Protein AF-A0A4Q3FZE5-F1 (afdb_monomer)

Foldseek 3Di:
DWDFDDDPCWTATPNDTHNDLQVVCQVPDADPVRHGDRDPSQAVDWDDDPPGPDTHRSVQVVCVVVVNHDD

Mean predicted aligned error: 4.02 Å

Sequence (71 aa):
MYEGKFLDGSLVVDGVKYSTLSSAASALAKTRDGSTTSLNGWNYWAVQLPGTDRWDSMEHLRKRAKGQAPL

Secondary structure (DSSP, 8-state):
---EEEETTEEEETTEEESSHHHHHHHH---TTS------GGGT-EEEPTT---EEEHHHHHHHHTT-S--

Structure (mmCIF, N/CA/C/O backbone):
data_AF-A0A4Q3FZE5-F1
#
_entry.id   AF-A0A4Q3FZE5-F1
#
loop_
_atom_site.group_PDB
_atom_site.id
_atom_site.type_symbol
_atom_site.label_atom_id
_atom_site.label_alt_id
_atom_site.label_comp_id
_atom_site.label_asym_id
_atom_site.label_entity_id
_atom_site.label_seq_id
_atom_site.pdbx_PDB_ins_code
_atom_site.Cartn_x
_atom_site.Cartn_y
_atom_site.Cartn_z
_atom_site.occupancy
_atom_site.B_iso_or_equiv
_atom_site.auth_seq_id
_atom_site.auth_comp_id
_atom_site.auth_asym_id
_atom_site.auth_atom_id
_atom_site.pdbx_PDB_model_num
ATOM 1 N N . MET A 1 1 ? -0.318 -7.883 11.462 1.00 75.19 1 MET A N 1
ATOM 2 C CA . MET A 1 1 ? 0.025 -7.464 10.087 1.00 75.19 1 MET A CA 1
ATOM 3 C C . MET A 1 1 ? -1.221 -7.676 9.251 1.00 75.19 1 MET A C 1
ATOM 5 O O . MET A 1 1 ? -1.876 -8.683 9.475 1.00 75.19 1 MET A O 1
ATOM 9 N N . TYR A 1 2 ? -1.585 -6.716 8.401 1.00 90.00 2 TYR A N 1
ATOM 10 C CA . TYR A 1 2 ? -2.749 -6.829 7.519 1.00 90.00 2 TYR A CA 1
ATOM 11 C C . TYR A 1 2 ? -2.264 -6.987 6.087 1.00 90.00 2 TYR A C 1
ATOM 13 O O . TYR A 1 2 ? -1.346 -6.279 5.672 1.00 90.00 2 TYR A O 1
ATOM 21 N N . GLU A 1 3 ? -2.889 -7.894 5.351 1.00 90.69 3 GLU A N 1
ATOM 22 C CA . GLU A 1 3 ? -2.554 -8.177 3.963 1.00 90.69 3 GLU A CA 1
ATOM 23 C C . GLU A 1 3 ? -3.762 -7.895 3.077 1.00 90.69 3 GLU A C 1
ATOM 25 O O . GLU A 1 3 ? -4.917 -8.052 3.471 1.00 90.69 3 GLU A O 1
ATOM 30 N N . GLY A 1 4 ? -3.492 -7.43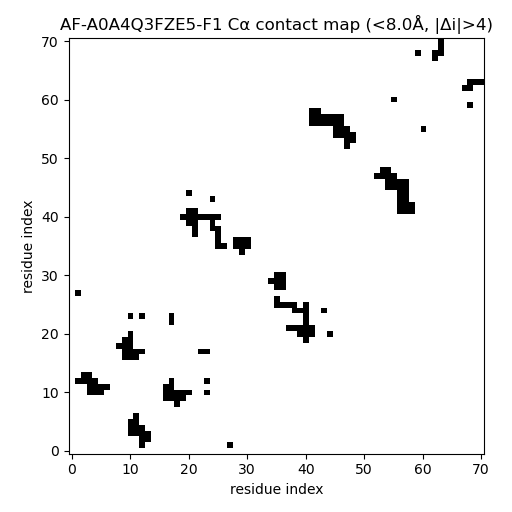8 1.864 1.00 92.69 4 GLY A N 1
ATOM 31 C CA . GLY A 1 4 ? -4.532 -7.067 0.927 1.00 92.69 4 GLY A CA 1
ATOM 32 C C . GLY A 1 4 ? -4.009 -7.029 -0.491 1.00 92.69 4 GLY A C 1
ATOM 33 O O . GLY A 1 4 ? -2.818 -7.192 -0.750 1.00 92.69 4 GLY A O 1
ATOM 34 N N . LYS A 1 5 ? -4.925 -6.797 -1.423 1.00 94.94 5 LYS A N 1
ATOM 35 C CA . LYS A 1 5 ? -4.618 -6.703 -2.849 1.00 94.94 5 LYS A CA 1
ATOM 36 C C . LYS A 1 5 ? -5.279 -5.483 -3.454 1.00 94.94 5 LYS A C 1
ATOM 38 O O . LYS A 1 5 ? -6.370 -5.086 -3.044 1.00 94.94 5 LYS A O 1
ATOM 43 N N . PHE A 1 6 ? -4.621 -4.906 -4.451 1.00 93.50 6 PHE A N 1
ATOM 44 C CA . PHE A 1 6 ? -5.238 -3.877 -5.272 1.00 93.50 6 PHE A CA 1
ATOM 45 C C . PHE A 1 6 ? -6.157 -4.531 -6.299 1.00 93.50 6 PHE A C 1
ATOM 47 O O . PHE A 1 6 ? -5.708 -5.349 -7.097 1.00 93.50 6 PHE A O 1
ATOM 54 N N . LEU A 1 7 ? -7.436 -4.164 -6.270 1.00 94.31 7 LEU A N 1
ATOM 55 C CA . LEU A 1 7 ? -8.452 -4.557 -7.244 1.00 94.31 7 LEU A CA 1
ATOM 56 C C . LEU A 1 7 ? -9.159 -3.296 -7.736 1.00 94.31 7 LEU A C 1
ATOM 58 O O . LEU A 1 7 ? -9.634 -2.501 -6.922 1.00 94.31 7 LEU A O 1
ATOM 62 N N . ASP A 1 8 ? -9.195 -3.095 -9.054 1.00 91.56 8 ASP A N 1
ATOM 63 C CA . ASP A 1 8 ? -9.884 -1.966 -9.699 1.00 91.56 8 ASP A CA 1
ATOM 64 C C . ASP A 1 8 ? -9.538 -0.604 -9.063 1.00 91.56 8 ASP A C 1
ATOM 66 O O . ASP A 1 8 ? -10.406 0.199 -8.714 1.00 91.56 8 ASP A O 1
ATOM 70 N N . GLY A 1 9 ? -8.242 -0.377 -8.821 1.00 89.94 9 GLY A N 1
ATOM 71 C CA . GLY A 1 9 ? -7.725 0.862 -8.229 1.00 89.94 9 GLY A CA 1
ATOM 72 C C . GLY A 1 9 ? -7.987 1.035 -6.728 1.00 89.94 9 GLY A C 1
ATOM 73 O O . GLY A 1 9 ? -7.702 2.098 -6.187 1.00 89.94 9 GLY A O 1
ATOM 74 N N . SER A 1 10 ? -8.515 0.020 -6.040 1.00 94.44 10 SER A N 1
ATOM 75 C CA . SER A 1 10 ? -8.808 0.068 -4.602 1.00 94.44 10 SER A CA 1
ATOM 76 C C . SER A 1 10 ? -8.028 -0.984 -3.830 1.00 94.44 10 SER A C 1
ATOM 78 O O . SER A 1 10 ? -7.838 -2.098 -4.311 1.00 94.44 10 SER A O 1
ATOM 80 N N . LEU A 1 11 ? -7.619 -0.647 -2.610 1.00 95.50 11 LEU A N 1
ATOM 81 C CA . LEU A 1 11 ? -7.011 -1.610 -1.700 1.00 95.50 11 LEU A CA 1
ATOM 82 C C . LEU A 1 11 ? -8.122 -2.427 -1.033 1.00 95.50 11 LEU A C 1
ATOM 84 O O . LEU A 1 11 ? -9.005 -1.857 -0.394 1.00 95.50 11 LEU A O 1
ATOM 88 N N . VAL A 1 12 ? -8.081 -3.749 -1.179 1.00 96.69 12 VAL A N 1
ATOM 89 C CA . VAL A 1 12 ? -9.027 -4.675 -0.547 1.00 96.69 12 VAL A CA 1
ATOM 90 C C . VAL A 1 12 ? -8.299 -5.477 0.525 1.00 96.69 12 VAL A C 1
ATOM 92 O O . VAL A 1 12 ? -7.373 -6.222 0.203 1.00 96.69 12 VAL A O 1
ATOM 95 N N . VAL A 1 13 ? -8.726 -5.323 1.779 1.00 95.19 13 VAL A N 1
ATOM 96 C CA . VAL A 1 13 ? -8.188 -6.018 2.965 1.00 95.19 13 VAL A CA 1
ATOM 97 C C . VAL A 1 13 ? -9.355 -6.703 3.659 1.00 95.19 13 VAL A C 1
ATOM 99 O O . VAL A 1 13 ? -10.367 -6.050 3.910 1.00 95.19 13 VAL A O 1
ATOM 102 N N . ASP A 1 14 ? -9.250 -8.007 3.914 1.00 92.25 14 ASP A N 1
ATOM 103 C CA . ASP A 1 14 ? -10.303 -8.810 4.560 1.00 92.25 14 ASP A CA 1
ATOM 104 C C . ASP A 1 14 ? -11.700 -8.642 3.922 1.00 92.25 14 ASP A C 1
ATOM 106 O O . ASP A 1 14 ? -12.729 -8.614 4.591 1.00 92.25 14 ASP A O 1
ATOM 110 N N . GLY A 1 15 ? -11.745 -8.474 2.594 1.00 93.25 15 GLY A N 1
ATOM 111 C CA . GLY A 1 15 ? -12.984 -8.254 1.833 1.00 93.25 15 GLY A CA 1
ATOM 112 C C . GLY A 1 15 ? -13.537 -6.824 1.884 1.00 93.25 15 GLY A C 1
ATOM 113 O O . GLY A 1 15 ? -14.478 -6.511 1.155 1.00 93.25 15 GLY A O 1
ATOM 114 N N . VAL A 1 16 ? -12.937 -5.929 2.672 1.00 95.12 16 VAL A N 1
ATOM 115 C CA . VAL A 1 16 ? -13.325 -4.516 2.756 1.00 95.12 16 VAL A CA 1
ATOM 116 C C . VAL A 1 16 ? -12.547 -3.699 1.731 1.00 95.12 16 VAL A C 1
ATOM 118 O O . VAL A 1 16 ? -11.317 -3.734 1.681 1.00 95.12 16 VAL A O 1
ATOM 121 N N . LYS A 1 17 ? -13.278 -2.944 0.908 1.00 96.81 17 LYS A N 1
ATOM 122 C CA . LYS A 1 17 ? -12.718 -2.079 -0.135 1.00 96.81 17 LYS A CA 1
ATOM 123 C C . LYS A 1 17 ? -12.432 -0.683 0.414 1.00 96.81 17 LYS A C 1
ATOM 125 O O . LYS A 1 17 ? -13.332 -0.012 0.913 1.00 96.81 17 LYS A O 1
ATOM 130 N N . TYR A 1 18 ? -11.204 -0.216 0.224 1.00 96.12 18 TYR A N 1
ATOM 131 C CA . TYR A 1 18 ? -10.762 1.127 0.578 1.00 96.12 18 TYR A CA 1
ATOM 132 C C . TYR A 1 18 ? -10.336 1.895 -0.672 1.00 96.12 18 TYR A C 1
ATOM 134 O O . TYR A 1 18 ? -9.477 1.452 -1.436 1.00 96.12 18 TYR A O 1
ATOM 142 N N . SER A 1 19 ? -10.915 3.081 -0.861 1.00 94.44 19 SER A N 1
ATOM 143 C CA . SER A 1 19 ? -10.572 3.981 -1.969 1.00 94.44 19 SER A CA 1
ATOM 144 C C . SER A 1 19 ? -9.254 4.725 -1.745 1.00 94.44 19 SER A C 1
ATOM 146 O O . SER A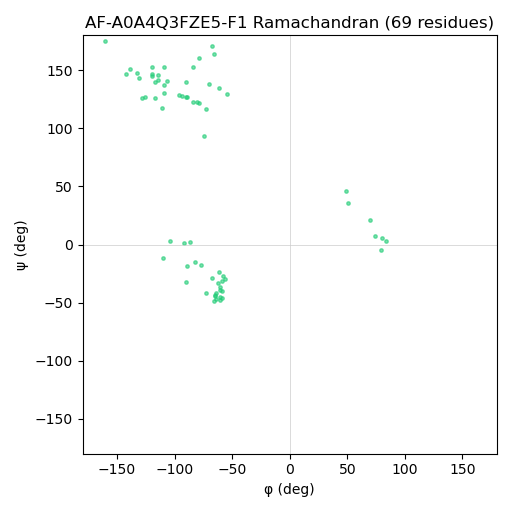 1 19 ? -8.671 5.246 -2.692 1.00 94.44 19 SER A O 1
ATOM 148 N N . THR A 1 20 ? -8.764 4.781 -0.500 1.00 93.56 20 THR A N 1
ATOM 149 C CA . THR A 1 20 ? -7.492 5.427 -0.165 1.00 93.56 20 THR A CA 1
ATOM 150 C C . THR A 1 20 ? -6.683 4.616 0.846 1.00 93.56 20 THR A C 1
ATOM 152 O O . THR A 1 20 ? -7.228 3.947 1.729 1.00 93.56 20 THR A O 1
ATOM 155 N N . LEU A 1 21 ? -5.357 4.744 0.773 1.00 93.81 21 LEU A N 1
ATOM 156 C CA . LEU A 1 21 ? -4.440 4.144 1.746 1.00 93.81 21 LEU A CA 1
ATOM 157 C C . LEU A 1 21 ? -4.673 4.659 3.169 1.00 93.81 21 LEU A C 1
ATOM 159 O O . LEU A 1 21 ? -4.557 3.894 4.124 1.00 93.81 21 LEU A O 1
ATOM 163 N N . SER A 1 22 ? -5.004 5.947 3.311 1.00 94.06 22 SER A N 1
ATOM 164 C CA . SER A 1 22 ? -5.319 6.557 4.605 1.00 94.06 22 SER A CA 1
ATOM 165 C C . SER A 1 22 ? -6.587 5.966 5.207 1.00 94.06 22 SER A C 1
ATOM 167 O O . SER A 1 22 ? -6.564 5.597 6.374 1.00 94.06 22 SER A O 1
ATOM 169 N N . SER A 1 23 ? -7.657 5.788 4.419 1.00 93.06 23 SER A N 1
ATOM 170 C CA . SER A 1 23 ? -8.878 5.141 4.923 1.00 93.06 23 SER A CA 1
ATOM 171 C C . SER A 1 23 ? -8.624 3.710 5.397 1.00 93.06 23 SER A C 1
ATOM 173 O O . SER A 1 23 ? -9.130 3.327 6.446 1.00 93.06 23 SER A O 1
ATOM 175 N N . ALA A 1 24 ? -7.790 2.950 4.679 1.00 93.50 24 ALA A N 1
ATOM 176 C CA . ALA A 1 24 ? -7.422 1.599 5.090 1.00 93.50 24 ALA A CA 1
ATOM 177 C C . ALA A 1 24 ? -6.598 1.615 6.387 1.00 93.50 24 ALA A C 1
ATOM 179 O O . ALA A 1 24 ? -6.924 0.915 7.341 1.00 93.50 24 ALA A O 1
ATOM 180 N N . ALA A 1 25 ? -5.564 2.460 6.459 1.00 92.31 25 ALA A N 1
ATOM 181 C CA . ALA A 1 25 ? -4.711 2.566 7.640 1.00 92.31 25 ALA A CA 1
ATOM 182 C C . 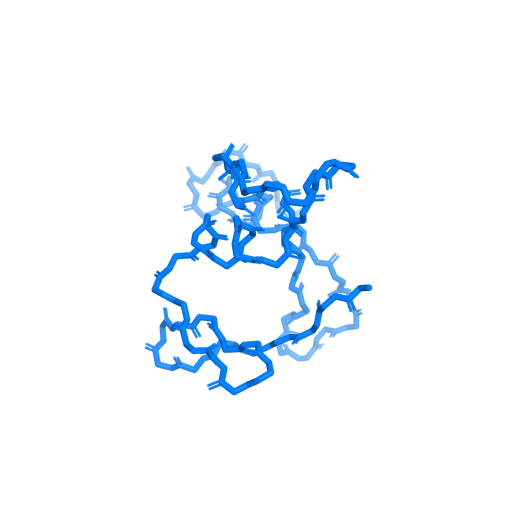ALA A 1 25 ? -5.510 2.988 8.883 1.00 92.31 25 ALA A C 1
ATOM 184 O O . ALA A 1 25 ? -5.402 2.346 9.921 1.00 92.31 25 ALA A O 1
ATOM 185 N N . SER A 1 26 ? -6.352 4.018 8.778 1.00 91.69 26 SER A N 1
ATOM 186 C CA . SER A 1 26 ? -7.174 4.507 9.891 1.00 91.69 26 SER A CA 1
ATOM 187 C C . SER A 1 26 ? -8.258 3.519 10.334 1.00 91.69 26 SER A C 1
ATOM 189 O O . SER A 1 26 ? -8.638 3.523 11.504 1.00 91.69 26 SER A O 1
ATOM 191 N N . ALA A 1 27 ? -8.765 2.674 9.431 1.00 90.00 27 ALA A N 1
ATOM 192 C CA . ALA A 1 27 ? -9.733 1.638 9.785 1.00 90.00 27 ALA A CA 1
ATOM 193 C C . ALA A 1 27 ? -9.081 0.482 10.562 1.00 90.00 27 ALA A C 1
ATOM 195 O O . ALA A 1 27 ? -9.652 -0.004 11.543 1.00 90.00 27 ALA A O 1
ATOM 196 N N . LEU A 1 28 ? -7.884 0.072 10.130 1.00 89.75 28 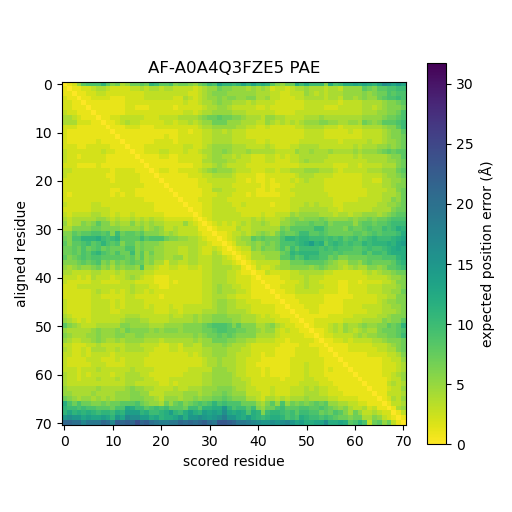LEU A N 1
ATOM 197 C CA . LEU A 1 28 ? -7.192 -1.130 10.602 1.00 89.75 28 LEU A CA 1
ATOM 198 C C . LEU A 1 28 ? -6.275 -0.875 11.805 1.00 89.75 28 LEU A C 1
ATOM 200 O O . LEU A 1 28 ? -6.100 -1.752 12.655 1.00 89.75 28 LEU A O 1
ATOM 204 N N . ALA A 1 29 ? -5.685 0.317 11.892 1.00 87.94 29 ALA A N 1
ATOM 205 C CA . ALA A 1 29 ? -4.882 0.725 13.033 1.00 87.94 29 ALA A CA 1
ATOM 206 C C . ALA A 1 29 ? -5.791 1.279 14.134 1.00 87.94 29 ALA A C 1
ATOM 208 O O . ALA A 1 29 ? -6.532 2.243 13.934 1.00 87.94 29 ALA A O 1
ATOM 209 N N . LYS A 1 30 ? -5.706 0.675 15.319 1.00 84.62 30 LYS A N 1
ATOM 210 C CA . LYS A 1 30 ? -6.354 1.169 16.533 1.00 84.62 30 LYS A CA 1
ATOM 211 C C . LYS A 1 30 ? -5.304 1.753 17.459 1.00 84.62 30 LYS A C 1
ATOM 213 O O . LYS A 1 30 ? -4.203 1.214 17.580 1.00 84.62 30 LYS A O 1
ATOM 218 N N . THR A 1 31 ? -5.640 2.860 18.104 1.00 85.94 31 THR A N 1
ATOM 219 C CA . THR A 1 31 ? -4.849 3.365 19.224 1.00 85.94 31 THR A CA 1
ATOM 220 C C . THR A 1 31 ? -4.965 2.409 20.414 1.00 85.94 31 THR A C 1
ATOM 222 O O . THR A 1 31 ? -5.784 1.487 20.430 1.00 85.94 31 THR A O 1
ATOM 225 N N . ARG A 1 32 ? -4.153 2.635 21.450 1.00 86.25 32 ARG A N 1
ATOM 226 C CA . ARG A 1 32 ? -4.181 1.818 22.672 1.00 86.25 32 ARG A CA 1
ATOM 227 C C . ARG A 1 32 ? -5.553 1.819 23.365 1.00 86.25 32 ARG A C 1
ATOM 229 O O . ARG A 1 32 ? -5.913 0.825 23.980 1.00 86.25 32 ARG A O 1
ATOM 236 N N . ASP A 1 33 ? -6.294 2.917 23.261 1.00 87.94 33 ASP A N 1
ATOM 237 C CA . ASP A 1 33 ? -7.659 3.109 23.770 1.00 87.94 33 ASP A CA 1
ATOM 238 C C . ASP A 1 33 ? -8.755 2.641 22.791 1.00 87.94 33 ASP A C 1
ATOM 240 O O . ASP A 1 33 ? -9.939 2.763 23.088 1.00 87.94 33 ASP A O 1
ATOM 244 N N . GLY A 1 34 ? -8.385 2.080 21.633 1.00 83.81 34 GLY A N 1
ATOM 245 C CA . GLY A 1 34 ? -9.325 1.526 20.654 1.00 83.81 34 GLY A CA 1
ATOM 246 C C . GLY A 1 34 ? -9.934 2.548 19.689 1.00 83.81 34 GLY A C 1
ATOM 247 O O . GLY A 1 34 ? -10.754 2.172 18.846 1.00 83.81 34 GLY A O 1
ATOM 248 N N . SER A 1 35 ? -9.531 3.818 19.763 1.00 85.69 35 SER A N 1
ATOM 249 C CA . SER A 1 35 ? -9.995 4.866 18.856 1.00 85.69 35 SER A CA 1
ATOM 250 C C . SER A 1 35 ? -9.282 4.817 17.497 1.00 85.69 35 SER A C 1
ATOM 252 O O . SER A 1 35 ? -8.240 4.178 17.306 1.00 85.69 35 SER A O 1
ATOM 254 N N . THR A 1 36 ? -9.901 5.445 16.496 1.00 84.56 36 THR A N 1
ATOM 255 C CA . THR A 1 36 ? -9.311 5.634 15.165 1.00 84.56 36 THR A CA 1
ATOM 256 C C . THR A 1 36 ? -8.537 6.940 15.132 1.00 84.56 36 THR A C 1
ATOM 258 O O . THR A 1 36 ? -9.031 7.957 15.616 1.00 84.56 36 THR A O 1
ATOM 261 N N . THR A 1 37 ? -7.374 6.946 14.488 1.00 83.75 37 THR A N 1
ATOM 262 C CA . THR A 1 37 ? -6.596 8.170 14.265 1.00 83.75 37 THR A CA 1
ATOM 263 C C . THR A 1 37 ? -6.405 8.442 12.777 1.00 83.75 37 THR A C 1
ATOM 265 O O . THR A 1 37 ? -6.431 7.524 11.953 1.00 83.75 37 THR A O 1
ATOM 268 N N . SER A 1 38 ? -6.236 9.715 12.421 1.00 84.38 38 SER A N 1
ATOM 269 C CA . SER A 1 38 ? -5.928 10.117 11.050 1.00 84.38 38 SER A CA 1
ATOM 270 C C . SER A 1 38 ? -4.483 9.749 10.732 1.00 84.38 38 SER A C 1
ATOM 272 O O . SER A 1 38 ? -3.553 10.259 11.358 1.00 84.38 38 SER A O 1
ATOM 274 N N . LEU A 1 39 ? -4.291 8.846 9.769 1.00 88.94 39 LEU A N 1
ATOM 275 C CA . LEU A 1 39 ? -2.972 8.360 9.379 1.00 88.94 39 LEU A CA 1
ATOM 276 C C . LEU A 1 39 ? -2.624 8.778 7.954 1.00 88.94 39 LEU A C 1
ATOM 278 O O . LEU A 1 39 ? -3.441 8.718 7.029 1.00 88.94 39 LEU A O 1
ATOM 282 N N . ASN A 1 40 ? -1.355 9.129 7.750 1.00 91.19 40 ASN A N 1
ATOM 283 C CA . ASN A 1 40 ? -0.788 9.222 6.413 1.00 91.19 40 ASN A CA 1
ATOM 284 C C . ASN A 1 40 ? -0.547 7.805 5.876 1.00 91.19 40 ASN A C 1
ATOM 286 O O . ASN A 1 40 ? 0.506 7.218 6.117 1.00 91.19 40 ASN A O 1
ATOM 290 N N . GLY A 1 41 ? -1.522 7.257 5.145 1.00 90.56 41 GLY A N 1
ATOM 291 C CA . GLY A 1 41 ? -1.504 5.863 4.705 1.00 90.56 41 GLY A CA 1
ATOM 292 C C . GLY A 1 41 ? -0.279 5.487 3.871 1.00 90.56 41 GLY A C 1
ATOM 293 O O . GLY A 1 41 ? 0.163 4.348 3.936 1.00 90.56 41 GLY A O 1
ATOM 294 N N . TRP A 1 42 ? 0.336 6.432 3.156 1.00 93.81 42 TRP A N 1
ATOM 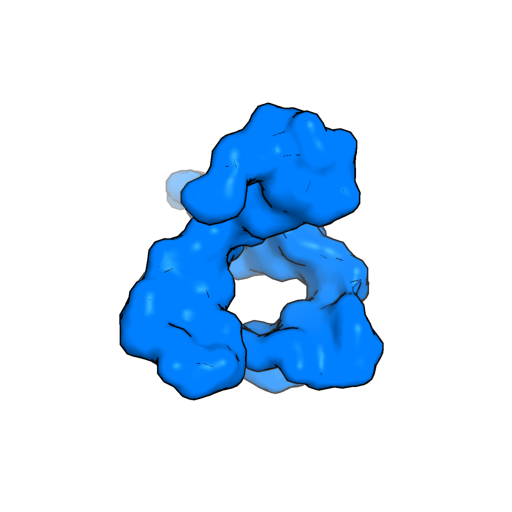295 C CA . TRP A 1 42 ? 1.550 6.175 2.368 1.00 93.81 42 TRP A CA 1
ATOM 296 C C . TRP A 1 42 ? 2.702 5.590 3.193 1.00 93.81 42 TRP A C 1
ATOM 298 O O . TRP A 1 42 ? 3.489 4.816 2.658 1.00 93.81 42 TRP A O 1
ATOM 308 N N . ASN A 1 43 ? 2.765 5.916 4.485 1.00 93.38 43 ASN A N 1
ATOM 309 C CA . ASN A 1 43 ? 3.841 5.493 5.378 1.00 93.38 43 ASN A CA 1
ATOM 310 C C . ASN A 1 43 ? 3.647 4.072 5.933 1.00 93.38 43 ASN A C 1
ATOM 312 O O . ASN A 1 43 ? 4.581 3.509 6.493 1.00 93.38 43 ASN A O 1
ATOM 316 N N . TYR A 1 44 ? 2.440 3.508 5.824 1.00 91.69 44 TYR A N 1
ATOM 317 C CA . TYR A 1 44 ? 2.061 2.272 6.524 1.00 91.69 44 TYR A CA 1
ATOM 318 C C . TYR A 1 44 ? 1.891 1.066 5.604 1.00 91.69 44 TYR A C 1
ATOM 320 O O . TYR A 1 44 ? 1.785 -0.056 6.091 1.00 91.69 44 TYR A O 1
ATOM 328 N N . TRP A 1 45 ? 1.870 1.283 4.290 1.00 93.44 45 TRP A N 1
ATOM 329 C CA . TRP A 1 45 ? 1.697 0.215 3.314 1.00 93.44 45 TRP A CA 1
ATOM 330 C C . TRP A 1 45 ? 2.994 -0.043 2.557 1.00 93.44 45 TRP A C 1
ATOM 332 O O . TRP A 1 45 ? 3.602 0.872 1.996 1.00 93.44 45 TRP A O 1
ATOM 342 N N . ALA A 1 46 ? 3.370 -1.315 2.499 1.00 94.50 46 ALA A N 1
ATOM 343 C CA . ALA A 1 46 ? 4.319 -1.837 1.534 1.00 94.50 46 ALA A CA 1
ATOM 344 C C . ALA A 1 46 ? 3.566 -2.712 0.530 1.00 94.50 46 ALA A C 1
ATOM 346 O O 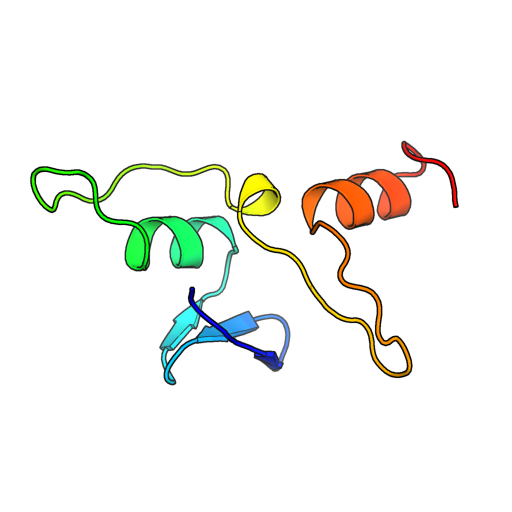. ALA A 1 46 ? 2.517 -3.273 0.851 1.00 94.50 46 ALA A O 1
ATOM 347 N N . VAL A 1 47 ? 4.098 -2.818 -0.681 1.00 94.25 47 VAL A N 1
ATOM 348 C CA . VAL A 1 47 ? 3.546 -3.670 -1.730 1.00 94.25 47 VAL A CA 1
ATOM 349 C C . VAL A 1 47 ? 4.638 -4.515 -2.348 1.00 94.25 47 VAL A C 1
ATOM 351 O O . VAL A 1 47 ? 5.765 -4.061 -2.538 1.00 94.25 47 VAL A O 1
ATOM 354 N N . GLN A 1 48 ? 4.272 -5.738 -2.690 1.00 94.31 48 GLN A N 1
ATOM 355 C CA . GLN A 1 48 ? 5.042 -6.580 -3.583 1.00 94.31 48 GLN A CA 1
ATOM 356 C C . GLN A 1 48 ? 4.497 -6.389 -4.999 1.00 94.31 48 GLN A C 1
ATOM 358 O O . GLN A 1 48 ? 3.285 -6.463 -5.221 1.00 94.31 48 GLN A O 1
ATOM 363 N N . LEU A 1 49 ? 5.380 -6.087 -5.950 1.00 90.69 49 LEU A N 1
ATOM 364 C CA . LEU A 1 49 ? 4.988 -5.920 -7.345 1.00 90.69 49 LEU A CA 1
ATOM 365 C C . LEU A 1 49 ? 4.927 -7.288 -8.044 1.00 90.69 49 LEU A C 1
ATOM 367 O O . LEU A 1 49 ? 5.634 -8.218 -7.653 1.00 90.69 49 LEU A O 1
ATOM 371 N N . PRO A 1 50 ? 4.102 -7.440 -9.096 1.00 90.69 50 PRO A N 1
ATOM 372 C CA . PRO A 1 50 ? 4.061 -8.680 -9.862 1.00 90.69 50 PRO A CA 1
ATOM 373 C C . PRO A 1 50 ? 5.450 -9.074 -10.378 1.00 90.69 50 PRO A C 1
ATOM 375 O O . PRO A 1 50 ? 6.139 -8.266 -10.999 1.00 90.69 50 PRO A O 1
ATOM 378 N N . GLY A 1 51 ? 5.847 -10.323 -10.133 1.00 93.44 51 GLY A N 1
ATOM 379 C CA . GLY A 1 51 ? 7.147 -10.850 -10.554 1.00 93.44 51 GLY A CA 1
ATOM 380 C C . GLY A 1 51 ? 8.324 -10.473 -9.649 1.00 93.44 51 GLY A C 1
ATOM 381 O O . GLY A 1 51 ? 9.455 -10.812 -9.987 1.00 93.44 51 GLY A O 1
ATOM 382 N N . THR A 1 52 ? 8.085 -9.807 -8.513 1.00 91.56 52 THR A N 1
ATOM 383 C CA . THR A 1 52 ? 9.123 -9.489 -7.523 1.00 91.56 52 THR A CA 1
ATOM 384 C C . THR A 1 52 ? 8.868 -10.235 -6.220 1.00 91.56 52 THR A C 1
ATOM 386 O O . THR A 1 52 ? 7.729 -10.408 -5.804 1.00 91.56 52 THR A O 1
ATOM 389 N N . ASP A 1 53 ? 9.931 -10.632 -5.533 1.00 92.25 53 ASP A N 1
ATOM 390 C CA . ASP A 1 53 ? 9.895 -11.103 -4.145 1.00 92.25 53 ASP A CA 1
ATOM 391 C C . ASP A 1 53 ? 10.066 -9.942 -3.145 1.00 92.25 53 ASP A C 1
ATOM 393 O O . ASP A 1 53 ? 9.667 -10.035 -1.985 1.00 92.25 53 ASP A O 1
ATOM 397 N N . ARG A 1 54 ? 10.585 -8.808 -3.624 1.00 92.12 54 ARG A N 1
ATOM 398 C CA . ARG A 1 54 ? 10.790 -7.581 -2.857 1.00 92.12 54 ARG A CA 1
ATOM 399 C C . ARG A 1 54 ? 9.482 -6.875 -2.493 1.00 92.12 54 ARG A C 1
ATOM 401 O O . ARG A 1 54 ? 8.603 -6.687 -3.332 1.00 92.12 54 ARG A O 1
ATOM 408 N N . TRP A 1 55 ? 9.428 -6.401 -1.251 1.00 93.38 55 TRP A N 1
ATOM 409 C CA . TRP A 1 55 ? 8.430 -5.453 -0.766 1.00 93.38 55 TRP A CA 1
ATOM 410 C C . TRP A 1 55 ? 8.981 -4.029 -0.830 1.00 93.38 55 TRP A C 1
ATOM 412 O O . TRP A 1 55 ? 10.051 -3.750 -0.290 1.00 93.38 55 TRP A O 1
ATOM 422 N N . ASP A 1 56 ? 8.234 -3.118 -1.448 1.00 93.75 56 ASP A N 1
ATOM 423 C CA . ASP A 1 56 ? 8.569 -1.698 -1.519 1.00 93.75 56 ASP A CA 1
ATOM 424 C C . ASP A 1 56 ? 7.521 -0.844 -0.804 1.00 93.75 56 ASP A C 1
ATOM 426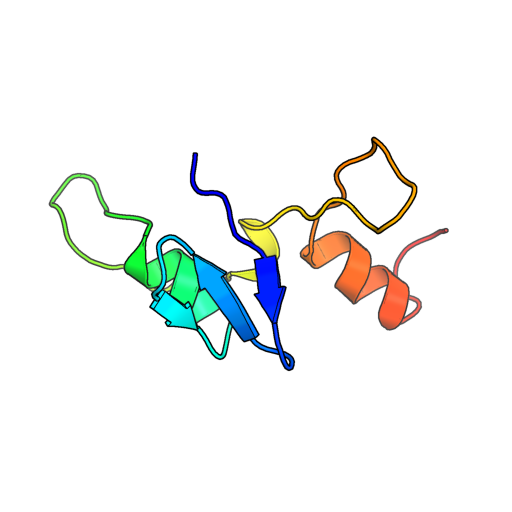 O O . ASP A 1 56 ? 6.315 -1.066 -0.909 1.00 93.75 56 ASP A O 1
ATOM 430 N N . SER A 1 57 ? 7.986 0.177 -0.083 1.00 94.94 57 SER A N 1
ATOM 431 C CA . SER A 1 57 ? 7.112 1.173 0.545 1.00 94.94 57 SER A CA 1
ATOM 432 C C . SER A 1 57 ? 6.297 1.931 -0.509 1.00 94.94 57 SER A C 1
ATOM 434 O O . SER A 1 57 ? 6.844 2.428 -1.498 1.00 94.94 57 SER A O 1
ATOM 436 N N . MET A 1 58 ? 4.997 2.106 -0.262 1.00 94.06 58 MET A N 1
ATOM 437 C CA . MET A 1 58 ? 4.125 2.911 -1.122 1.00 94.06 58 MET A CA 1
ATOM 438 C C . MET A 1 58 ? 4.560 4.381 -1.178 1.00 94.06 58 MET A C 1
ATOM 440 O O . MET A 1 58 ? 4.431 5.020 -2.223 1.00 94.06 58 MET A O 1
ATOM 444 N N . GLU A 1 59 ? 5.108 4.932 -0.089 1.00 95.62 59 GLU A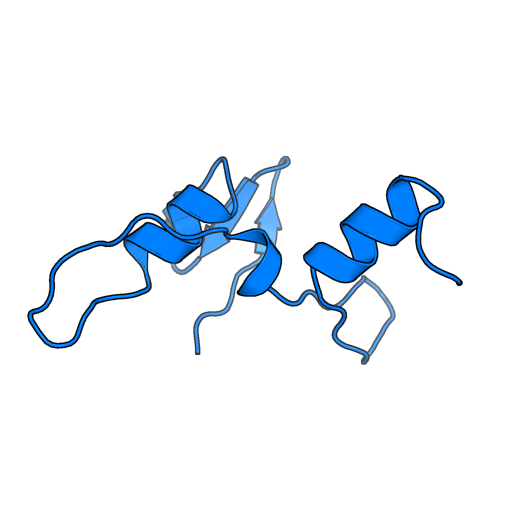 N 1
ATOM 445 C CA . GLU A 1 59 ? 5.714 6.268 -0.090 1.00 95.62 59 GLU A CA 1
ATOM 446 C C . GLU A 1 59 ? 6.886 6.340 -1.075 1.00 95.62 59 GLU A C 1
ATOM 448 O O . GLU A 1 59 ? 6.981 7.285 -1.864 1.00 95.62 59 GLU A O 1
ATOM 453 N N . HIS A 1 60 ? 7.756 5.327 -1.062 1.00 93.56 60 HIS A N 1
ATOM 454 C CA . HIS A 1 60 ? 8.906 5.273 -1.956 1.00 93.56 60 HIS A CA 1
ATOM 455 C C . HIS A 1 60 ? 8.462 5.186 -3.421 1.00 93.56 60 HIS A C 1
ATOM 457 O O . HIS A 1 60 ? 8.898 5.990 -4.246 1.00 93.56 60 HIS A O 1
ATOM 463 N N . LEU A 1 61 ? 7.512 4.298 -3.7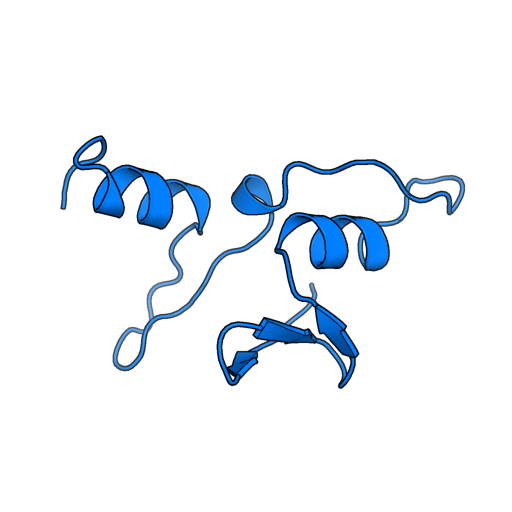30 1.00 92.50 61 LEU A N 1
ATOM 464 C CA . LEU A 1 61 ? 6.934 4.180 -5.070 1.00 92.50 61 LEU A CA 1
ATOM 465 C C . LEU A 1 61 ? 6.291 5.491 -5.538 1.00 92.50 61 LEU A C 1
ATOM 467 O O . LEU A 1 61 ? 6.474 5.894 -6.687 1.00 92.50 61 LEU A O 1
ATOM 471 N N . ARG A 1 62 ? 5.594 6.203 -4.643 1.00 92.50 62 ARG A N 1
ATOM 472 C CA . ARG A 1 62 ? 5.004 7.515 -4.937 1.00 92.50 62 ARG A CA 1
ATOM 473 C C . ARG A 1 62 ? 6.065 8.569 -5.245 1.00 92.50 62 ARG A C 1
ATOM 475 O O . ARG A 1 62 ? 5.864 9.366 -6.160 1.00 92.50 62 ARG A O 1
ATOM 482 N N . LYS A 1 63 ? 7.173 8.605 -4.497 1.00 93.62 63 LYS A N 1
ATOM 483 C CA . LYS A 1 63 ? 8.296 9.516 -4.780 1.00 93.62 63 LYS A CA 1
ATOM 484 C C . LYS A 1 63 ? 8.946 9.174 -6.120 1.00 93.62 63 LYS A C 1
ATOM 486 O O . LYS A 1 63 ? 9.164 10.079 -6.922 1.00 93.62 63 LYS A O 1
ATOM 491 N N . ARG A 1 64 ? 9.157 7.885 -6.407 1.00 90.69 64 ARG A N 1
ATOM 492 C CA . ARG A 1 64 ? 9.692 7.407 -7.691 1.00 90.69 64 ARG A CA 1
ATOM 493 C C . ARG A 1 64 ? 8.806 7.820 -8.867 1.00 90.69 64 ARG A C 1
ATOM 495 O O . ARG A 1 64 ? 9.305 8.392 -9.827 1.00 90.69 64 ARG A O 1
ATOM 502 N N . ALA A 1 65 ? 7.488 7.649 -8.755 1.00 89.12 65 ALA A N 1
ATOM 503 C CA . ALA A 1 65 ? 6.528 8.073 -9.781 1.00 89.12 65 ALA A CA 1
ATOM 504 C C . ALA A 1 65 ? 6.540 9.592 -10.047 1.00 89.12 65 ALA A C 1
ATOM 506 O O . ALA A 1 65 ? 6.163 10.036 -11.126 1.00 89.12 65 ALA A O 1
ATOM 507 N N . LYS A 1 66 ? 6.984 10.395 -9.073 1.00 92.69 66 LYS A N 1
ATOM 508 C CA . LYS A 1 66 ? 7.143 11.850 -9.200 1.00 92.69 66 LYS A CA 1
ATOM 509 C C . LYS A 1 66 ? 8.545 12.283 -9.652 1.00 92.69 66 LYS A C 1
ATOM 511 O O . LYS A 1 66 ? 8.799 13.482 -9.695 1.00 92.69 66 LYS A O 1
ATOM 516 N N . GLY A 1 67 ? 9.462 11.349 -9.918 1.00 91.19 67 GLY A N 1
ATOM 517 C CA . GLY A 1 67 ? 10.867 11.654 -10.217 1.00 91.19 67 GLY A CA 1
ATOM 518 C C . GLY A 1 67 ? 11.665 12.171 -9.012 1.00 91.19 67 GLY A C 1
ATOM 519 O O . GLY A 1 67 ? 12.676 12.840 -9.183 1.00 91.19 67 GLY A O 1
ATOM 520 N N . GLN A 1 68 ? 11.198 11.900 -7.789 1.00 87.75 68 GLN A N 1
ATOM 521 C CA . GLN A 1 68 ? 11.767 12.413 -6.533 1.00 87.75 68 GLN A CA 1
ATOM 522 C C . GLN A 1 68 ? 12.580 11.360 -5.761 1.00 87.75 68 GLN A C 1
ATOM 524 O O . GLN A 1 68 ? 13.029 11.628 -4.648 1.00 87.75 68 GLN A O 1
ATOM 529 N N . ALA A 1 69 ? 12.735 10.153 -6.309 1.00 79.25 69 ALA A N 1
ATOM 530 C CA . ALA A 1 69 ? 13.545 9.079 -5.739 1.00 79.25 69 ALA A CA 1
ATOM 531 C C . ALA A 1 69 ? 14.267 8.307 -6.860 1.00 79.25 69 ALA A C 1
ATOM 533 O O . ALA A 1 69 ? 13.707 8.208 -7.957 1.00 79.25 69 ALA A O 1
ATOM 534 N N . PRO A 1 70 ? 15.486 7.790 -6.604 1.00 68.88 70 PRO A N 1
ATOM 535 C CA . PRO A 1 70 ? 16.234 6.994 -7.575 1.00 68.88 70 PRO A CA 1
ATOM 536 C C . PRO A 1 70 ? 15.544 5.654 -7.887 1.00 68.88 70 PRO A C 1
ATOM 538 O O . PRO A 1 70 ? 14.635 5.232 -7.168 1.00 68.88 70 PRO A O 1
ATOM 541 N N . LEU A 1 71 ? 15.969 5.028 -8.993 1.00 61.03 71 LEU A N 1
ATOM 542 C CA . LEU A 1 71 ? 15.479 3.727 -9.467 1.00 61.03 71 LEU A CA 1
ATOM 543 C C . LEU A 1 71 ? 15.811 2.586 -8.500 1.00 61.03 71 LEU A C 1
ATOM 545 O O . LEU A 1 71 ? 16.962 2.545 -8.012 1.00 61.03 71 LEU A O 1
#

Solvent-accessible surface area (backbone atoms only — not comparable to full-atom values): 4415 Å² total; per-residue (Å²): 139,88,69,67,48,78,52,96,88,21,46,32,41,94,86,46,82,22,86,41,56,30,59,43,41,22,71,74,45,61,48,99,87,66,46,71,55,94,46,73,18,48,80,76,40,67,45,65,52,92,95,50,92,56,73,43,48,45,44,56,54,54,32,36,77,69,70,71,44,84,134

pLDDT: mean 90.57, std 5.94, range [61.03, 96.81]

Radius of gyration: 13.16 Å; Cα contacts (8 Å, |Δi|>4): 91; chains: 1; bounding box: 30×24×34 Å

Nearest PDB structures (foldseek):
  8dgq-assembly2_B  TM=4.983E-01  e=1.977E+00  Homo sapiens
  6c5x-assembly1_A  TM=4.390E-01  e=3.873E+00  Xenopus laevis
  5jn0-assembly1_A  TM=5.230E-01  e=9.279E+00  Homo sapiens
  8fks-assembly1_SS  TM=3.209E-01  e=6.200E+00  Homo sapiens